Protein AF-A0A015LFR5-F1 (afdb_monomer)

Organism: Rhizophagus irregularis (strain DAOM 197198w) (NCBI:txid1432141)

Nearest PDB structures (foldseek):
  6acs-assembly1_B  TM=2.719E-01  e=3.823E+00  Acinetobacter baumannii
  7d90-assembly1_B  TM=3.474E-01  e=7.208E+00  Homo sapiens
  8x36-assembly1_A  TM=2.315E-01  e=4.624E+00  Solanum lycopersicum
  3hjf-assembly1_A  TM=3.251E-01  e=9.290E+00  Thermus thermophilus HB27

Mean predicted aligned error: 6.5 Å

Sequence (123 aa):
MQHLAKVSKKELLLNYQGQNVYVTQENIRNRLNFPICFIHGDKNVVFDIKSTKKSYDALRLVNGADNYVYNEINNYGHLDVWWGTNANEDVFPKVLNHLEETQHLWGYTAQHPSNGFQPFDDS

Structure (mmCIF, N/CA/C/O backbone):
data_AF-A0A015LFR5-F1
#
_entry.id   AF-A0A015LFR5-F1
#
loop_
_atom_site.group_PDB
_atom_site.id
_atom_site.type_symbol
_atom_site.label_atom_id
_atom_site.label_alt_id
_atom_site.label_comp_id
_atom_site.label_asym_id
_atom_site.label_entity_id
_atom_site.label_seq_id
_atom_site.pdbx_PDB_ins_code
_atom_site.Cartn_x
_atom_site.Cartn_y
_atom_site.Cartn_z
_atom_site.occupancy
_atom_site.B_iso_or_equiv
_atom_site.auth_seq_id
_atom_site.auth_comp_id
_atom_site.auth_asym_id
_atom_site.auth_atom_id
_atom_site.pdbx_PDB_model_num
ATOM 1 N N . MET A 1 1 ? -4.421 20.075 20.868 1.00 67.62 1 MET A N 1
ATOM 2 C CA . MET A 1 1 ? -3.215 19.228 21.058 1.00 67.62 1 MET A CA 1
ATOM 3 C C . MET A 1 1 ? -3.466 17.867 21.726 1.00 67.62 1 MET A C 1
ATOM 5 O O . MET A 1 1 ? -2.740 16.937 21.408 1.00 67.62 1 MET A O 1
ATOM 9 N N . GLN A 1 2 ? -4.469 17.684 22.601 1.00 86.81 2 GLN A N 1
ATOM 10 C CA . GLN A 1 2 ? -4.667 16.401 23.312 1.00 86.81 2 GLN A CA 1
ATOM 11 C C . GLN A 1 2 ? -4.972 15.188 22.406 1.00 86.81 2 GLN A C 1
ATOM 13 O O . GLN A 1 2 ? -4.583 14.071 22.736 1.00 86.81 2 GLN A O 1
ATOM 18 N N . HIS A 1 3 ? -5.660 15.386 21.275 1.00 89.25 3 HIS A N 1
ATOM 19 C CA . HIS A 1 3 ? -6.014 14.297 20.353 1.00 89.25 3 HIS A CA 1
ATOM 20 C C . HIS A 1 3 ? -4.796 13.738 19.603 1.00 89.25 3 HIS A C 1
ATOM 22 O O . HIS A 1 3 ? -4.564 12.533 19.660 1.00 89.25 3 HIS A O 1
ATOM 28 N N . LEU A 1 4 ? -3.953 14.605 19.032 1.00 89.62 4 LEU A N 1
ATOM 29 C CA . LEU A 1 4 ? -2.698 14.200 18.383 1.00 89.62 4 LEU A CA 1
ATOM 30 C C . LEU A 1 4 ? -1.797 13.409 19.338 1.00 89.62 4 LEU A C 1
ATOM 32 O O . LEU A 1 4 ? -1.303 12.351 18.974 1.00 89.62 4 LEU A O 1
ATOM 36 N N . ALA A 1 5 ? -1.673 13.844 20.596 1.00 92.38 5 ALA A N 1
ATOM 37 C CA . ALA A 1 5 ? -0.908 13.104 21.599 1.00 92.38 5 ALA A CA 1
ATOM 38 C C . ALA A 1 5 ? -1.467 11.691 21.863 1.00 92.38 5 ALA A C 1
ATOM 40 O O . ALA A 1 5 ? -0.698 10.763 22.104 1.00 92.38 5 ALA A O 1
ATOM 41 N N . LYS A 1 6 ? -2.795 11.502 21.819 1.00 91.81 6 LYS A N 1
ATOM 42 C CA . LYS A 1 6 ? -3.423 10.175 21.951 1.00 91.81 6 LYS A CA 1
ATOM 43 C C . LYS A 1 6 ? -3.174 9.305 20.718 1.00 91.81 6 LYS A C 1
ATOM 45 O O . LYS A 1 6 ? -2.861 8.132 20.888 1.00 91.81 6 LYS A O 1
ATOM 50 N N . VAL A 1 7 ? -3.298 9.872 19.517 1.00 94.50 7 VAL A N 1
ATOM 51 C CA . VAL A 1 7 ? -3.000 9.195 18.242 1.00 94.50 7 VAL A CA 1
ATOM 52 C C . VAL A 1 7 ? -1.543 8.735 18.212 1.00 94.50 7 VAL A C 1
ATOM 54 O O . VAL A 1 7 ? -1.295 7.550 18.019 1.00 94.50 7 VAL A O 1
ATOM 57 N N . SER A 1 8 ? -0.590 9.623 18.516 1.00 92.69 8 SER A N 1
ATOM 58 C CA . SER A 1 8 ? 0.839 9.290 18.537 1.00 92.69 8 SER A CA 1
ATOM 59 C C . SER A 1 8 ? 1.178 8.216 19.569 1.00 92.69 8 SER A C 1
ATOM 61 O O . SER A 1 8 ? 1.918 7.297 19.257 1.00 92.69 8 SER A O 1
ATOM 63 N N . LYS A 1 9 ? 0.613 8.283 20.784 1.00 92.44 9 LYS A N 1
ATOM 64 C CA . LYS A 1 9 ? 0.870 7.271 21.826 1.00 92.44 9 LYS A CA 1
ATOM 65 C C . LYS A 1 9 ? 0.296 5.897 21.498 1.00 92.44 9 LYS A C 1
ATOM 67 O O . LYS A 1 9 ? 0.841 4.900 21.951 1.00 92.44 9 LYS A O 1
ATOM 72 N N . LYS A 1 10 ? -0.847 5.852 20.810 1.00 92.06 10 LYS A N 1
ATOM 73 C CA . LYS A 1 10 ? -1.500 4.591 20.445 1.00 92.06 10 LYS A CA 1
ATOM 74 C C . LYS A 1 10 ? -1.010 4.032 19.113 1.00 92.06 10 LYS A C 1
ATOM 76 O O . LYS A 1 10 ? -1.352 2.897 18.824 1.00 92.06 10 LYS A O 1
ATOM 81 N N . GLU A 1 11 ? -0.287 4.821 18.317 1.00 92.12 11 GLU A N 1
ATOM 82 C CA . GLU A 1 11 ? 0.130 4.475 16.950 1.00 92.12 11 GLU A CA 1
ATOM 83 C C . GLU A 1 11 ? -1.052 4.044 16.058 1.00 92.12 11 GLU A C 1
ATOM 85 O O . GLU A 1 11 ? -0.932 3.188 15.185 1.00 92.12 11 GLU A O 1
ATOM 90 N N . LEU A 1 12 ? -2.226 4.641 16.289 1.00 92.81 12 LEU A N 1
ATOM 91 C CA . LEU A 1 12 ? -3.477 4.306 15.607 1.00 92.81 12 LEU A CA 1
ATOM 92 C C . LEU A 1 12 ? -4.177 5.566 15.115 1.00 92.81 12 LEU A C 1
ATOM 94 O O . LEU A 1 12 ? -4.201 6.584 15.807 1.00 92.81 12 LEU A O 1
ATOM 98 N N . LEU A 1 13 ? -4.843 5.462 13.965 1.00 91.94 13 LEU A N 1
ATOM 99 C CA . LEU A 1 13 ? -5.782 6.481 13.512 1.00 91.94 13 LEU A CA 1
ATOM 100 C C . LEU A 1 13 ? -7.062 6.402 14.358 1.00 91.94 13 LEU A C 1
ATOM 102 O O . LEU A 1 13 ? -7.760 5.388 14.358 1.00 91.94 13 LEU A O 1
ATOM 106 N N . LEU A 1 14 ? -7.373 7.478 15.082 1.00 95.12 14 LEU A N 1
ATOM 107 C CA . LEU A 1 14 ? -8.511 7.546 16.000 1.00 95.12 14 LEU A CA 1
ATOM 108 C C . LEU A 1 14 ? -9.471 8.655 15.584 1.00 95.12 14 LEU A C 1
ATOM 110 O O . LEU A 1 14 ? -9.037 9.723 15.150 1.00 95.12 14 LEU A O 1
ATOM 114 N N . ASN A 1 15 ? -10.770 8.446 15.789 1.00 94.81 15 ASN A N 1
ATOM 115 C CA . ASN A 1 15 ? -11.754 9.517 15.613 1.00 94.81 15 ASN A CA 1
ATOM 116 C C . ASN A 1 15 ? -11.564 10.618 16.673 1.00 94.81 15 ASN A C 1
ATOM 118 O O . ASN A 1 15 ? -10.770 10.469 17.605 1.00 94.81 15 ASN A O 1
ATOM 122 N N . TYR A 1 16 ? -12.316 11.717 16.574 1.00 92.69 16 TYR A N 1
ATOM 123 C CA . TYR A 1 16 ? -12.243 12.831 17.531 1.00 92.69 16 TYR A CA 1
ATOM 124 C C . TYR A 1 16 ? -12.439 12.395 19.001 1.00 92.69 16 TYR A C 1
ATOM 126 O O . TYR A 1 16 ? -11.820 12.956 19.905 1.00 92.69 16 TYR A O 1
ATOM 134 N N . GLN A 1 17 ? -13.230 11.343 19.239 1.00 93.31 17 GLN A N 1
ATOM 135 C CA . GLN A 1 17 ? -13.473 10.767 20.567 1.00 93.31 17 GLN A CA 1
ATOM 136 C C . GLN A 1 17 ? -12.330 9.855 21.065 1.00 93.31 17 GLN A C 1
ATOM 138 O O . GLN A 1 17 ? -12.327 9.436 22.222 1.00 93.31 17 GLN A O 1
ATOM 143 N N . GLY A 1 18 ? -11.317 9.572 20.240 1.00 92.38 18 GLY A N 1
ATOM 144 C CA . GLY A 1 18 ? -10.165 8.737 20.594 1.00 92.38 18 GLY A CA 1
ATOM 145 C C . GLY A 1 18 ? -10.397 7.228 20.436 1.00 92.38 18 GLY A C 1
ATOM 146 O O . GLY A 1 18 ? -9.664 6.435 21.039 1.00 92.38 18 GLY A O 1
ATOM 147 N N . GLN A 1 19 ? -11.403 6.836 19.652 1.00 95.06 19 GLN A N 1
ATOM 148 C CA . GLN A 1 19 ? -11.775 5.447 19.375 1.00 95.06 19 GLN A CA 1
ATOM 149 C C . GLN A 1 19 ? -11.129 4.951 18.071 1.00 95.06 19 GLN A C 1
ATOM 151 O O . GLN A 1 19 ? -11.029 5.704 17.099 1.00 95.06 19 GLN A O 1
ATOM 156 N N . ASN A 1 20 ? -10.719 3.677 18.041 1.00 94.81 20 ASN A N 1
ATOM 157 C CA . ASN A 1 20 ? -10.214 3.023 16.831 1.00 94.81 20 ASN A CA 1
ATOM 158 C C . ASN A 1 20 ? -11.389 2.501 15.995 1.00 94.81 20 ASN A C 1
ATOM 160 O O . ASN A 1 20 ? -11.871 1.395 16.223 1.00 94.81 20 ASN A O 1
ATOM 164 N N . VAL A 1 21 ? -11.863 3.322 15.061 1.00 95.62 21 VAL A N 1
ATOM 165 C CA . VAL A 1 21 ? -13.038 3.012 14.226 1.00 95.62 21 VAL A CA 1
ATOM 166 C C . VAL A 1 21 ? -12.711 2.925 12.737 1.00 95.62 21 VAL A C 1
ATOM 168 O O . VAL A 1 21 ? -13.592 2.614 11.945 1.00 95.62 21 VAL A O 1
ATOM 171 N N . TYR A 1 22 ? -11.466 3.214 12.342 1.00 93.94 22 TYR A N 1
ATOM 172 C CA . TYR A 1 22 ? -11.063 3.285 10.935 1.00 93.94 22 TYR A CA 1
ATOM 173 C C . TYR A 1 22 ? -10.373 1.999 10.478 1.00 93.94 22 TYR A C 1
ATOM 175 O O . TYR A 1 22 ? -10.900 1.300 9.616 1.00 93.94 22 TYR A O 1
ATOM 183 N N . VAL A 1 23 ? -9.236 1.645 11.086 1.00 93.50 23 VAL A N 1
ATOM 184 C CA . VAL A 1 23 ? -8.419 0.484 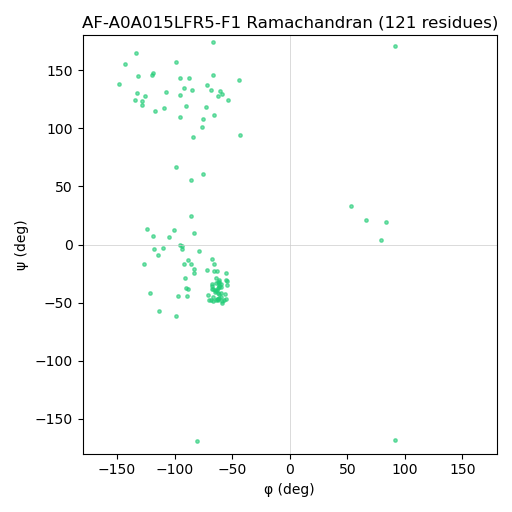10.690 1.00 93.50 23 VAL A CA 1
ATOM 185 C C . VAL A 1 23 ? -8.729 -0.700 11.610 1.00 93.50 23 VAL A C 1
ATOM 187 O O . VAL A 1 23 ? -7.920 -1.115 12.439 1.00 93.50 23 VAL A O 1
ATOM 190 N N . THR A 1 24 ? -9.958 -1.205 11.513 1.00 95.50 24 THR A N 1
ATOM 191 C CA . THR A 1 24 ? -10.411 -2.422 12.205 1.00 95.50 24 THR A CA 1
ATOM 192 C C . THR A 1 24 ? -10.353 -3.615 11.249 1.00 95.50 24 THR A C 1
ATOM 194 O O . THR A 1 24 ? -10.423 -3.437 10.034 1.00 95.50 24 THR A O 1
ATOM 197 N N . GLN A 1 25 ? -10.261 -4.844 11.771 1.00 95.88 25 GLN A N 1
ATOM 198 C CA . GLN A 1 25 ? -10.298 -6.042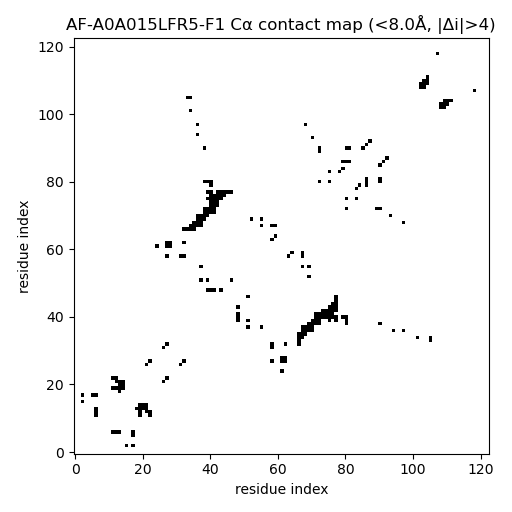 10.915 1.00 95.88 25 GLN A CA 1
ATOM 199 C C . GLN A 1 25 ? -11.604 -6.132 10.113 1.00 95.88 25 GLN A C 1
ATOM 201 O O . GLN A 1 25 ? -11.593 -6.534 8.957 1.00 95.88 25 GLN A O 1
ATOM 206 N N . GLU A 1 26 ? -12.724 -5.722 10.709 1.00 96.31 26 GLU A N 1
ATOM 207 C CA . GLU A 1 26 ? -14.016 -5.660 10.027 1.00 96.31 26 GLU A CA 1
ATOM 208 C C . GLU A 1 26 ? -13.991 -4.677 8.850 1.00 96.31 26 GLU A C 1
ATOM 210 O O . GLU A 1 26 ? -14.390 -5.039 7.747 1.00 96.31 26 GLU A O 1
ATOM 215 N N . ASN A 1 27 ? -13.455 -3.466 9.036 1.00 95.88 27 ASN A N 1
ATOM 216 C CA . ASN A 1 27 ? -13.342 -2.501 7.943 1.00 95.88 27 ASN A CA 1
ATOM 217 C C . ASN A 1 27 ? -12.359 -2.961 6.863 1.00 95.88 27 ASN A C 1
ATOM 219 O O . ASN A 1 27 ? -12.635 -2.764 5.684 1.00 95.88 27 ASN A O 1
ATOM 223 N N . ILE A 1 28 ? -11.244 -3.597 7.236 1.00 95.00 28 ILE A N 1
ATOM 224 C CA . ILE A 1 28 ? -10.311 -4.193 6.269 1.00 95.00 28 ILE A CA 1
ATOM 225 C C . ILE A 1 28 ? -11.026 -5.257 5.427 1.00 95.00 28 ILE A C 1
ATOM 227 O O . ILE A 1 28 ? -10.904 -5.260 4.203 1.00 95.00 28 ILE A O 1
ATOM 231 N N . ARG A 1 29 ? -11.819 -6.123 6.063 1.00 94.69 29 ARG A N 1
ATOM 232 C CA . ARG A 1 29 ? -12.576 -7.170 5.373 1.00 94.69 29 ARG A CA 1
ATOM 233 C C . ARG A 1 29 ? -13.662 -6.616 4.464 1.00 94.69 29 ARG A C 1
ATOM 235 O O . ARG A 1 29 ? -13.792 -7.051 3.328 1.00 94.69 29 ARG A O 1
ATOM 242 N N . ASN A 1 30 ? -14.419 -5.642 4.951 1.00 93.50 30 ASN A N 1
ATOM 243 C CA . ASN A 1 30 ?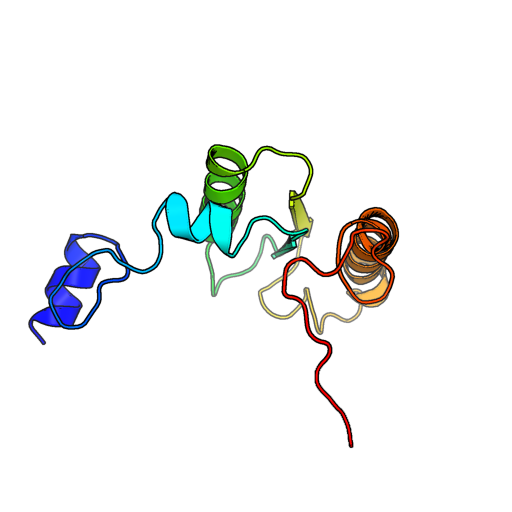 -15.588 -5.137 4.241 1.00 93.50 30 ASN A CA 1
ATOM 244 C C . ASN A 1 30 ? -15.239 -4.085 3.180 1.00 93.50 30 ASN A C 1
ATOM 246 O O . ASN A 1 30 ? -16.054 -3.834 2.300 1.00 93.50 30 ASN A O 1
ATOM 250 N N . 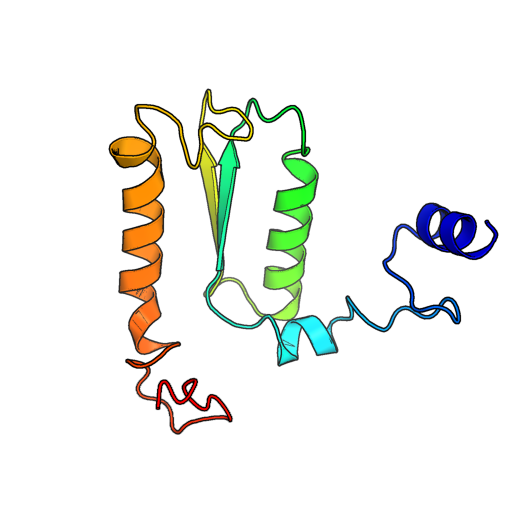ARG A 1 31 ? -14.071 -3.428 3.276 1.00 92.44 31 ARG A N 1
ATOM 251 C CA . ARG A 1 31 ? -13.725 -2.279 2.419 1.00 92.44 31 ARG A CA 1
ATOM 252 C C . ARG A 1 31 ? -12.402 -2.389 1.680 1.00 92.44 31 ARG A C 1
ATOM 254 O O . ARG A 1 31 ? -12.203 -1.613 0.759 1.00 92.44 31 ARG A O 1
ATOM 261 N N . LEU A 1 32 ? -11.498 -3.283 2.081 1.00 93.88 32 LEU A N 1
ATOM 262 C CA . LEU A 1 32 ? -10.172 -3.440 1.465 1.00 93.88 32 LEU A CA 1
ATOM 263 C C . LEU A 1 32 ? -9.917 -4.874 0.983 1.00 93.88 32 LEU A C 1
ATOM 265 O O . LEU A 1 32 ? -8.780 -5.229 0.676 1.00 93.88 32 LEU A O 1
ATOM 269 N N . ASN A 1 33 ? -10.957 -5.709 0.909 1.00 93.00 33 ASN A N 1
ATOM 270 C CA . ASN A 1 33 ? -10.876 -7.052 0.339 1.00 93.00 33 ASN A CA 1
ATOM 271 C C . ASN A 1 33 ? -11.068 -7.037 -1.182 1.00 93.00 33 ASN A C 1
ATOM 273 O O . ASN A 1 33 ? -11.960 -7.695 -1.700 1.00 93.00 33 ASN A O 1
ATOM 277 N N . PHE A 1 34 ? -10.251 -6.257 -1.879 1.00 92.69 34 PHE A N 1
ATOM 278 C CA . PHE A 1 34 ? -10.177 -6.223 -3.336 1.00 92.69 34 PHE A CA 1
ATOM 279 C C . PHE A 1 34 ? -8.697 -6.259 -3.767 1.00 92.69 34 PHE A C 1
ATOM 281 O O . PHE A 1 34 ? -7.827 -6.051 -2.918 1.00 92.69 34 PHE A O 1
ATOM 288 N N . PRO A 1 35 ? -8.395 -6.547 -5.044 1.00 95.12 35 PRO A N 1
ATOM 289 C CA . PRO A 1 35 ? -7.051 -6.584 -5.591 1.00 95.12 35 PRO A CA 1
ATOM 290 C C . PRO A 1 35 ? -6.257 -5.302 -5.349 1.00 95.12 35 PRO A C 1
ATOM 292 O O . PRO A 1 35 ? -6.706 -4.216 -5.719 1.00 95.12 35 PRO A O 1
ATOM 295 N N . ILE A 1 36 ? -5.078 -5.408 -4.730 1.00 96.81 36 ILE A N 1
ATOM 296 C CA . ILE A 1 36 ? -4.180 -4.264 -4.514 1.00 96.81 36 ILE A CA 1
ATOM 297 C C . ILE A 1 36 ? -2.746 -4.645 -4.887 1.00 96.81 36 ILE A C 1
ATOM 299 O O . ILE A 1 36 ? -2.151 -5.562 -4.314 1.00 96.81 36 ILE A O 1
ATOM 303 N N . CYS A 1 37 ? -2.163 -3.851 -5.787 1.00 97.00 37 CYS A N 1
ATOM 304 C CA . CYS A 1 37 ? -0.743 -3.879 -6.112 1.00 97.00 37 CYS A CA 1
ATOM 305 C C . CYS A 1 37 ? 0.009 -2.823 -5.296 1.00 97.00 37 CYS A C 1
ATOM 307 O O . CYS A 1 37 ? -0.138 -1.622 -5.522 1.00 97.00 37 CYS A O 1
ATOM 309 N N . PHE A 1 38 ? 0.826 -3.271 -4.343 1.00 97.44 38 PHE A N 1
ATOM 310 C CA . PHE A 1 38 ? 1.754 -2.411 -3.618 1.00 97.44 38 PHE A CA 1
ATOM 311 C C . PHE A 1 38 ? 3.046 -2.259 -4.415 1.00 97.44 38 PHE A C 1
ATOM 313 O O . PHE A 1 38 ? 3.621 -3.249 -4.866 1.00 97.44 38 PHE A O 1
ATOM 320 N N . ILE A 1 39 ? 3.518 -1.022 -4.551 1.00 96.81 39 ILE A N 1
ATOM 321 C CA . ILE A 1 39 ? 4.753 -0.686 -5.261 1.00 96.81 39 ILE A CA 1
ATOM 322 C C . ILE A 1 39 ? 5.552 0.257 -4.374 1.00 96.81 39 ILE A C 1
ATOM 324 O O . ILE A 1 39 ? 5.015 1.243 -3.863 1.00 96.81 39 ILE A O 1
ATOM 328 N N . HIS A 1 40 ? 6.829 -0.043 -4.166 1.00 97.38 40 HIS A N 1
ATOM 329 C CA . HIS A 1 40 ? 7.705 0.773 -3.335 1.00 97.38 40 HIS A CA 1
ATOM 330 C C . HIS A 1 40 ? 9.143 0.715 -3.853 1.00 97.38 40 HIS A C 1
ATOM 332 O O . HIS A 1 40 ? 9.607 -0.341 -4.266 1.00 97.38 40 HIS A O 1
ATOM 338 N N . GLY A 1 41 ? 9.834 1.853 -3.868 1.00 96.94 41 GLY A N 1
ATOM 339 C CA . GLY A 1 41 ? 11.242 1.926 -4.255 1.00 96.94 41 GLY A CA 1
ATOM 340 C C . GLY A 1 41 ? 12.169 1.790 -3.045 1.00 96.94 41 GLY A C 1
ATOM 341 O O . GLY A 1 41 ? 11.956 2.453 -2.027 1.00 96.94 41 GLY A O 1
ATOM 342 N N . ASP A 1 42 ? 13.221 0.978 -3.151 1.00 95.50 42 ASP A N 1
ATOM 343 C CA . ASP A 1 42 ? 14.140 0.683 -2.036 1.00 95.50 42 ASP A CA 1
ATOM 344 C C . ASP A 1 42 ? 14.961 1.903 -1.559 1.00 95.50 42 ASP A C 1
ATOM 346 O O . ASP A 1 42 ? 15.513 1.894 -0.455 1.00 95.50 42 ASP A O 1
ATOM 350 N N . LYS A 1 43 ? 15.039 2.974 -2.364 1.00 96.19 43 LYS A N 1
ATOM 351 C CA . LYS A 1 43 ? 15.677 4.259 -2.020 1.00 96.19 43 LYS A CA 1
ATOM 352 C C . LYS A 1 43 ? 14.670 5.332 -1.613 1.00 96.19 43 LYS A C 1
ATOM 354 O O . LYS A 1 43 ? 15.024 6.510 -1.532 1.00 96.19 43 LYS A O 1
ATOM 359 N N . ASN A 1 44 ? 13.411 4.978 -1.358 1.00 94.62 44 ASN A N 1
ATOM 360 C CA . ASN A 1 44 ? 12.422 5.936 -0.880 1.00 94.62 44 ASN A CA 1
ATOM 361 C C . ASN A 1 44 ? 12.785 6.440 0.530 1.00 94.62 44 ASN A C 1
ATOM 363 O O . ASN A 1 44 ? 12.693 5.713 1.516 1.00 94.62 44 ASN A O 1
ATOM 367 N N . VAL A 1 45 ? 13.157 7.719 0.620 1.00 93.50 45 VAL A N 1
ATOM 368 C CA . VAL A 1 45 ? 13.497 8.402 1.882 1.00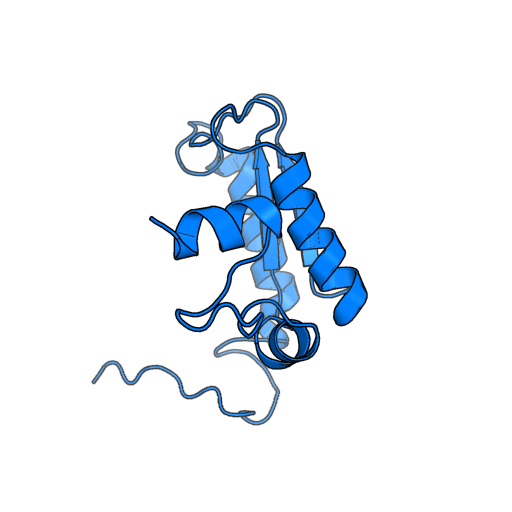 93.50 45 VAL A CA 1
ATOM 369 C C . VAL A 1 45 ? 12.318 9.146 2.522 1.00 93.50 45 VAL A C 1
ATOM 371 O O . VAL A 1 45 ? 12.467 9.712 3.602 1.00 93.50 45 VAL A O 1
ATOM 374 N N . VAL A 1 46 ? 11.152 9.170 1.868 1.00 94.69 46 VAL A N 1
ATOM 375 C CA . VAL A 1 46 ? 9.930 9.832 2.364 1.00 94.69 46 VAL A CA 1
ATOM 376 C C . VAL A 1 46 ? 9.100 8.864 3.206 1.00 94.69 46 VAL A C 1
ATOM 378 O O . VAL A 1 46 ? 8.634 9.219 4.287 1.00 94.69 46 VAL A O 1
ATOM 381 N N . PHE A 1 47 ? 8.943 7.627 2.731 1.00 90.19 47 PHE A N 1
ATOM 382 C CA . PHE A 1 47 ? 8.197 6.576 3.416 1.00 90.19 47 PHE A CA 1
ATOM 383 C C . PHE A 1 47 ? 9.040 5.309 3.539 1.00 90.19 47 PHE A C 1
ATOM 385 O O . PHE A 1 47 ? 9.452 4.742 2.529 1.00 90.19 47 PHE A O 1
ATOM 392 N N . ASP A 1 48 ? 9.229 4.833 4.773 1.00 91.94 48 ASP A N 1
ATOM 393 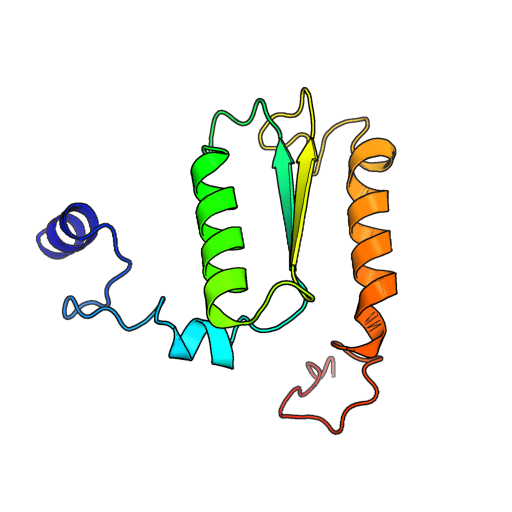C CA . ASP A 1 48 ? 9.935 3.579 5.060 1.00 91.94 48 ASP A CA 1
ATOM 394 C C . ASP A 1 48 ? 9.220 2.385 4.410 1.00 91.94 48 ASP A C 1
ATOM 396 O O . ASP A 1 48 ? 8.009 2.199 4.575 1.00 91.94 48 ASP A O 1
ATOM 400 N N . ILE A 1 49 ? 9.992 1.540 3.728 1.00 92.25 49 ILE A N 1
ATOM 401 C CA . ILE A 1 49 ? 9.530 0.296 3.115 1.00 92.25 49 ILE A CA 1
ATOM 402 C C . ILE A 1 49 ? 8.813 -0.618 4.115 1.00 92.25 49 ILE A C 1
ATOM 404 O O . ILE A 1 49 ? 7.803 -1.249 3.790 1.00 92.25 49 ILE A O 1
ATOM 408 N N . LYS A 1 50 ? 9.257 -0.627 5.380 1.00 93.38 50 LYS A N 1
ATOM 409 C CA . LYS A 1 50 ? 8.621 -1.415 6.446 1.00 93.38 50 LYS A CA 1
ATOM 410 C C . LYS A 1 50 ? 7.175 -0.993 6.686 1.00 93.38 50 LYS A C 1
ATOM 412 O O . LYS A 1 50 ? 6.357 -1.835 7.051 1.00 93.38 50 LYS A O 1
ATOM 417 N N . SER A 1 51 ? 6.847 0.283 6.494 1.00 91.12 51 SER A N 1
ATOM 418 C CA . SER A 1 51 ? 5.487 0.793 6.694 1.00 91.12 51 SER A CA 1
ATOM 419 C C . SER A 1 51 ? 4.536 0.242 5.635 1.00 91.12 51 SER A C 1
ATOM 421 O O . SER A 1 51 ? 3.494 -0.310 5.981 1.00 91.12 51 SER A O 1
ATOM 423 N N . THR A 1 52 ? 4.930 0.289 4.361 1.00 93.62 52 THR A N 1
ATOM 424 C CA . THR A 1 52 ? 4.149 -0.289 3.256 1.00 93.62 52 THR A CA 1
ATOM 425 C C . THR A 1 52 ? 3.998 -1.801 3.422 1.00 93.62 52 THR A C 1
ATOM 427 O O . THR A 1 52 ? 2.902 -2.342 3.265 1.00 93.62 52 THR A O 1
ATOM 430 N N . LYS A 1 53 ? 5.074 -2.492 3.828 1.00 95.69 53 LYS A N 1
ATOM 431 C CA . LYS A 1 53 ? 5.041 -3.938 4.075 1.00 95.69 53 LYS A CA 1
ATOM 432 C C . LYS A 1 53 ? 4.091 -4.322 5.213 1.00 95.69 53 LYS A C 1
ATOM 434 O O . LYS A 1 53 ? 3.364 -5.303 5.081 1.00 95.69 53 LYS A O 1
ATOM 439 N N . LYS A 1 54 ? 4.032 -3.531 6.293 1.00 95.25 54 LYS A N 1
ATOM 440 C CA . LYS A 1 54 ? 3.060 -3.725 7.385 1.00 95.25 54 LYS A CA 1
ATOM 441 C C . LYS A 1 54 ? 1.617 -3.637 6.887 1.00 95.25 54 LYS A C 1
ATOM 443 O O . LYS A 1 54 ? 0.800 -4.454 7.300 1.00 95.25 54 LYS A O 1
ATOM 448 N N . SER A 1 55 ? 1.298 -2.686 6.006 1.00 95.06 55 SER A N 1
ATOM 449 C CA . SER A 1 55 ? -0.040 -2.591 5.404 1.00 95.06 55 SER A CA 1
ATOM 450 C C . SER A 1 55 ? -0.368 -3.827 4.569 1.00 95.06 55 SER A C 1
ATOM 452 O O . SER A 1 55 ? -1.425 -4.422 4.765 1.00 95.06 55 SER A O 1
ATOM 454 N N . TYR A 1 56 ? 0.555 -4.256 3.707 1.00 97.31 56 TYR A N 1
ATOM 455 C CA . TYR A 1 56 ? 0.406 -5.477 2.911 1.00 97.31 56 TYR A CA 1
ATOM 456 C C . TYR A 1 56 ? 0.169 -6.719 3.787 1.00 97.31 56 TYR A C 1
ATOM 458 O O . TYR A 1 56 ? -0.774 -7.477 3.558 1.00 97.31 56 TYR A O 1
ATOM 466 N N . ASP A 1 57 ? 0.965 -6.902 4.842 1.00 96.81 57 ASP A N 1
ATOM 467 C CA . ASP A 1 57 ? 0.828 -8.049 5.745 1.00 96.81 57 ASP A CA 1
ATOM 468 C C . ASP A 1 57 ? -0.470 -8.001 6.563 1.00 96.81 57 ASP A C 1
ATOM 470 O O . ASP A 1 57 ? -1.099 -9.039 6.774 1.00 96.81 57 ASP A O 1
ATOM 474 N N . ALA A 1 58 ? -0.920 -6.812 6.975 1.00 95.81 58 ALA A N 1
ATOM 475 C CA . ALA A 1 58 ? -2.188 -6.643 7.683 1.00 95.81 58 ALA A CA 1
ATOM 476 C C . ALA A 1 58 ? -3.396 -7.027 6.816 1.00 95.81 58 ALA A C 1
ATOM 478 O O . ALA A 1 58 ? -4.321 -7.670 7.312 1.00 95.81 58 ALA A O 1
ATOM 479 N N . LEU A 1 59 ? -3.385 -6.676 5.526 1.00 97.12 59 LEU A N 1
ATOM 480 C CA . LEU A 1 59 ? -4.439 -7.085 4.595 1.00 97.12 59 LEU A CA 1
ATOM 481 C C . LEU A 1 59 ? -4.458 -8.604 4.415 1.00 97.12 59 LEU A C 1
ATOM 483 O O . LEU A 1 59 ? -5.508 -9.227 4.569 1.00 97.12 59 LEU A O 1
ATOM 487 N N . ARG A 1 60 ? -3.287 -9.212 4.186 1.00 97.12 60 ARG A N 1
ATOM 488 C CA . ARG A 1 60 ? -3.165 -10.667 4.011 1.00 97.12 60 ARG A CA 1
ATOM 489 C C . ARG A 1 60 ? -3.594 -11.453 5.239 1.00 97.12 60 ARG A C 1
ATOM 491 O O . ARG A 1 60 ? -4.223 -12.498 5.103 1.00 97.12 60 ARG A O 1
ATOM 498 N N . LEU A 1 61 ? -3.290 -10.940 6.429 1.00 97.06 61 LEU A N 1
ATOM 499 C CA . LEU A 1 61 ? -3.705 -11.549 7.688 1.00 97.06 61 LEU A CA 1
ATOM 500 C C . LEU A 1 61 ? -5.235 -11.614 7.827 1.00 97.06 61 LEU A C 1
ATOM 502 O O . LEU A 1 61 ? -5.754 -12.575 8.387 1.00 97.06 61 LEU A O 1
ATOM 506 N N . VAL A 1 62 ? -5.956 -10.597 7.347 1.00 96.81 62 VAL A N 1
ATOM 507 C CA . VAL A 1 62 ? -7.414 -10.486 7.527 1.00 96.81 62 VAL A CA 1
ATOM 508 C C . VAL A 1 62 ? -8.200 -11.142 6.389 1.00 96.81 62 VAL A C 1
ATOM 510 O O . VAL A 1 62 ? -9.250 -11.736 6.654 1.00 96.81 62 VAL A O 1
ATOM 513 N N . ASN A 1 63 ? -7.708 -11.027 5.152 1.00 95.75 63 ASN A N 1
ATOM 514 C CA . ASN A 1 63 ? -8.447 -11.356 3.927 1.00 95.75 63 ASN A CA 1
ATOM 515 C C . ASN A 1 63 ? -7.874 -12.551 3.145 1.00 95.75 63 ASN A C 1
ATOM 517 O O . ASN A 1 63 ? -8.521 -13.025 2.218 1.00 95.75 63 ASN A O 1
ATOM 521 N N . GLY A 1 64 ? -6.693 -13.058 3.512 1.00 93.38 64 GLY A N 1
ATOM 522 C CA . GLY A 1 64 ? -5.968 -14.059 2.726 1.00 93.38 64 GLY A CA 1
ATOM 523 C C . GLY A 1 64 ? -4.992 -13.433 1.723 1.00 93.38 64 GLY A C 1
ATOM 524 O O . GLY A 1 64 ? -4.935 -12.217 1.554 1.00 93.38 64 GLY A O 1
ATOM 525 N N . ALA A 1 65 ? -4.153 -14.263 1.099 1.00 85.38 65 ALA A N 1
ATOM 526 C CA . ALA A 1 65 ? -3.024 -13.787 0.298 1.00 85.38 65 ALA A CA 1
ATOM 527 C C . ALA A 1 65 ? -3.377 -13.400 -1.145 1.00 85.38 65 ALA A C 1
ATOM 529 O O . ALA A 1 65 ? -2.657 -12.600 -1.733 1.00 85.38 65 ALA A O 1
ATOM 530 N N . ASP A 1 66 ? -4.452 -13.957 -1.691 1.00 85.44 66 ASP A N 1
ATOM 531 C CA . ASP A 1 66 ? -4.606 -14.117 -3.142 1.00 85.44 66 ASP A CA 1
ATOM 532 C C . ASP A 1 66 ? -4.864 -12.803 -3.898 1.00 85.44 66 ASP A C 1
ATOM 534 O O . ASP A 1 66 ? -4.556 -12.701 -5.080 1.00 85.44 66 ASP A O 1
ATOM 538 N N . ASN A 1 67 ? -5.362 -11.770 -3.213 1.00 87.81 67 ASN A N 1
ATOM 539 C CA . ASN A 1 67 ? -5.700 -10.479 -3.822 1.00 87.81 67 ASN A CA 1
ATOM 540 C C . ASN A 1 67 ? -4.569 -9.439 -3.750 1.00 87.81 67 ASN A C 1
ATOM 542 O O . ASN A 1 67 ? -4.739 -8.312 -4.207 1.00 87.81 67 ASN A O 1
ATOM 546 N N . TYR A 1 68 ? -3.424 -9.751 -3.145 1.00 96.38 68 TYR A N 1
ATOM 547 C CA . TYR A 1 68 ? -2.423 -8.731 -2.834 1.00 96.38 68 TYR A CA 1
ATOM 548 C C . TYR A 1 68 ? -1.063 -9.093 -3.402 1.00 96.38 68 TYR A C 1
ATOM 550 O O . TYR A 1 68 ? -0.517 -10.151 -3.094 1.00 96.38 68 TYR A O 1
ATOM 558 N N . VAL A 1 69 ? -0.467 -8.164 -4.146 1.00 96.88 69 VAL A N 1
ATOM 559 C CA . VAL A 1 69 ? 0.913 -8.286 -4.632 1.00 96.88 69 VAL A CA 1
ATOM 560 C C . VAL A 1 69 ? 1.774 -7.158 -4.077 1.00 96.88 69 VAL A C 1
ATOM 562 O O . VAL A 1 69 ? 1.293 -6.049 -3.843 1.00 96.88 69 VAL A O 1
ATOM 565 N N . TYR A 1 70 ? 3.054 -7.445 -3.842 1.00 97.06 70 TYR A N 1
ATOM 566 C CA . TYR A 1 70 ? 4.022 -6.484 -3.319 1.00 97.06 70 TYR A CA 1
ATOM 567 C C . TYR A 1 70 ? 5.258 -6.449 -4.209 1.00 97.06 70 TYR A C 1
ATOM 569 O O . TYR A 1 70 ? 5.946 -7.458 -4.354 1.00 97.06 70 TYR A O 1
ATOM 577 N N . ASN A 1 71 ? 5.546 -5.282 -4.775 1.00 97.06 71 ASN A N 1
ATOM 578 C CA . ASN A 1 71 ? 6.670 -5.047 -5.663 1.00 97.06 71 ASN A CA 1
ATOM 579 C C . ASN A 1 71 ? 7.622 -4.030 -5.032 1.00 97.06 71 ASN A C 1
ATOM 581 O O . ASN A 1 71 ? 7.279 -2.861 -4.858 1.00 97.06 71 ASN A O 1
ATOM 585 N N . GLU A 1 72 ? 8.828 -4.486 -4.712 1.00 96.44 72 GLU A N 1
ATOM 586 C CA . GLU A 1 72 ? 9.952 -3.624 -4.357 1.00 96.44 72 GLU A CA 1
ATOM 587 C C . GLU A 1 72 ? 10.801 -3.373 -5.604 1.00 96.44 72 GLU A C 1
ATOM 589 O O . GLU A 1 72 ? 11.162 -4.318 -6.310 1.00 96.44 72 GLU A O 1
ATOM 594 N N . ILE A 1 73 ? 11.089 -2.106 -5.895 1.00 96.81 73 ILE A N 1
ATOM 595 C CA . ILE A 1 73 ? 11.835 -1.688 -7.081 1.00 96.81 73 ILE A CA 1
ATOM 596 C C . ILE A 1 73 ? 13.213 -1.188 -6.646 1.00 96.81 73 ILE A C 1
ATOM 598 O O . ILE A 1 73 ? 13.336 -0.214 -5.900 1.00 96.81 73 ILE A O 1
ATOM 602 N N . ASN A 1 74 ? 14.252 -1.873 -7.116 1.00 95.75 74 ASN A N 1
ATOM 603 C CA . ASN A 1 74 ? 15.636 -1.568 -6.769 1.00 95.75 74 ASN A CA 1
ATOM 604 C C . ASN A 1 74 ? 16.105 -0.268 -7.428 1.00 95.75 74 ASN A C 1
ATOM 606 O O . ASN A 1 74 ? 15.923 -0.081 -8.626 1.00 95.75 74 ASN A O 1
ATOM 610 N N . ASN A 1 75 ? 16.823 0.555 -6.668 1.00 95.62 75 ASN A N 1
ATOM 611 C CA . ASN A 1 75 ? 17.373 1.857 -7.047 1.00 95.62 75 ASN A CA 1
ATOM 612 C C . ASN A 1 75 ? 16.329 2.945 -7.332 1.00 95.62 75 ASN A C 1
ATOM 614 O O . ASN A 1 75 ? 16.651 3.926 -7.996 1.00 95.62 75 ASN A O 1
ATOM 618 N N . TYR A 1 76 ? 15.107 2.795 -6.820 1.00 97.12 76 TYR A N 1
ATOM 619 C CA . TYR A 1 76 ? 14.025 3.757 -7.033 1.00 97.12 76 TYR A CA 1
ATOM 620 C C . TYR A 1 76 ? 13.734 4.550 -5.755 1.00 97.12 76 TYR A C 1
ATOM 622 O O . TYR A 1 76 ? 13.574 3.991 -4.669 1.00 97.12 76 TYR A O 1
ATOM 630 N N . GLY A 1 77 ? 13.654 5.872 -5.881 1.00 95.00 77 GLY A N 1
ATOM 631 C CA . GLY A 1 77 ? 13.168 6.790 -4.859 1.00 95.00 77 GLY A CA 1
ATOM 632 C C . GLY A 1 77 ? 11.639 6.858 -4.788 1.00 95.00 77 GLY A C 1
ATOM 633 O O . GLY A 1 77 ? 10.918 6.062 -5.386 1.00 95.00 77 GLY A O 1
ATOM 634 N N . HIS A 1 78 ? 11.118 7.838 -4.040 1.00 93.88 78 HIS A N 1
ATOM 635 C CA . HIS A 1 78 ? 9.673 7.968 -3.805 1.00 93.88 78 HIS A CA 1
ATOM 636 C C . HIS A 1 78 ? 8.8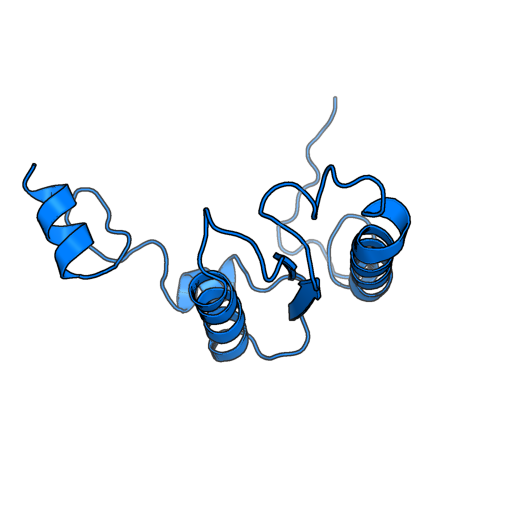64 8.190 -5.089 1.00 93.88 78 HIS A C 1
ATOM 638 O O . HIS A 1 78 ? 7.827 7.558 -5.267 1.00 93.88 78 HIS A O 1
ATOM 644 N N . LEU A 1 79 ? 9.325 9.101 -5.951 1.00 95.19 79 LEU A N 1
ATOM 645 C CA . LEU A 1 79 ? 8.612 9.475 -7.173 1.00 95.19 79 LEU A CA 1
ATOM 646 C C . LEU A 1 79 ? 9.040 8.646 -8.381 1.00 95.19 79 LEU A C 1
ATOM 648 O O . LEU A 1 79 ? 8.300 8.597 -9.357 1.00 95.19 79 LEU A O 1
ATOM 652 N N . ASP A 1 80 ? 10.178 7.956 -8.314 1.00 96.06 80 ASP A N 1
ATOM 653 C CA . ASP A 1 80 ? 10.715 7.214 -9.457 1.00 96.06 80 ASP A CA 1
ATOM 654 C C . ASP A 1 80 ? 9.784 6.075 -9.880 1.00 96.06 80 ASP A C 1
ATOM 656 O O . ASP A 1 80 ? 9.694 5.763 -11.060 1.00 96.06 80 ASP A O 1
ATOM 660 N N . VAL A 1 81 ? 9.013 5.503 -8.944 1.00 94.88 81 VAL A N 1
ATOM 661 C CA . VAL A 1 81 ? 8.039 4.437 -9.249 1.00 94.88 81 VAL A CA 1
ATOM 662 C C . VAL A 1 81 ? 6.860 4.916 -10.107 1.00 94.88 81 VAL A C 1
ATOM 664 O O . VAL A 1 81 ? 6.095 4.099 -10.607 1.00 94.88 81 VAL A O 1
ATOM 667 N N . TRP A 1 82 ? 6.697 6.231 -10.264 1.00 91.31 82 TRP A N 1
ATOM 668 C CA . TRP A 1 82 ? 5.618 6.852 -11.033 1.00 91.31 82 TRP A CA 1
ATOM 669 C C . TRP A 1 82 ? 6.135 7.746 -12.170 1.00 91.31 82 TRP A C 1
ATOM 671 O O . TRP A 1 82 ? 5.601 7.715 -13.274 1.00 91.31 82 TRP A O 1
ATOM 681 N N . TRP A 1 83 ? 7.181 8.534 -11.910 1.00 93.25 83 TRP A N 1
ATOM 682 C CA . TRP A 1 83 ? 7.759 9.531 -12.821 1.00 93.25 83 TRP A CA 1
ATOM 683 C C . TRP A 1 83 ? 9.222 9.267 -13.196 1.00 93.25 83 TRP A C 1
ATOM 685 O O . TRP A 1 83 ? 9.848 10.110 -13.838 1.00 93.25 83 TRP A O 1
ATOM 695 N N . GLY A 1 84 ? 9.790 8.124 -12.814 1.00 94.38 84 GLY A N 1
ATOM 696 C CA . GLY A 1 84 ? 11.136 7.748 -13.235 1.00 94.38 84 GLY A CA 1
ATOM 697 C C . GLY A 1 84 ? 11.198 7.481 -14.739 1.00 94.38 84 GLY A C 1
ATOM 698 O O . GLY A 1 84 ? 10.258 6.937 -15.317 1.00 94.38 84 GLY A O 1
ATOM 699 N N . THR A 1 85 ? 12.326 7.813 -15.371 1.00 95.81 85 THR A N 1
ATOM 700 C CA . THR A 1 85 ? 12.543 7.631 -16.820 1.00 95.81 85 THR A CA 1
ATOM 701 C C . THR A 1 85 ? 12.311 6.194 -17.294 1.00 95.81 85 THR A C 1
ATOM 703 O O . THR A 1 85 ? 11.879 6.007 -18.423 1.00 95.81 85 THR A O 1
ATOM 706 N N . ASN A 1 86 ? 12.562 5.204 -16.430 1.00 96.81 86 ASN A N 1
ATOM 707 C CA . ASN A 1 86 ? 12.417 3.779 -16.740 1.00 96.81 86 ASN A CA 1
ATOM 708 C C . ASN A 1 86 ? 11.159 3.153 -16.100 1.00 96.81 86 ASN A C 1
ATOM 710 O O . ASN A 1 86 ? 10.963 1.941 -16.172 1.00 96.81 86 ASN A O 1
ATOM 714 N N . ALA A 1 87 ? 10.278 3.945 -15.472 1.00 96.75 87 ALA A N 1
ATOM 715 C CA . ALA A 1 87 ? 9.097 3.420 -14.777 1.00 96.75 87 ALA A CA 1
ATOM 716 C C . ALA A 1 87 ? 8.134 2.680 -15.724 1.00 96.75 87 ALA A C 1
ATOM 718 O O . ALA A 1 87 ? 7.474 1.718 -15.326 1.00 96.75 87 ALA A O 1
ATOM 719 N N . ASN A 1 88 ? 8.086 3.091 -16.993 1.00 96.50 88 ASN A N 1
ATOM 720 C CA . ASN A 1 88 ? 7.318 2.423 -18.042 1.00 96.50 88 ASN A CA 1
ATOM 721 C C . ASN A 1 88 ? 7.831 1.014 -18.371 1.00 96.50 88 ASN A C 1
ATOM 723 O O . ASN A 1 88 ? 7.062 0.210 -18.889 1.00 96.50 88 ASN A O 1
ATOM 727 N N . GLU A 1 89 ? 9.096 0.718 -18.083 1.00 96.69 89 GLU A N 1
ATOM 728 C CA . GLU A 1 89 ? 9.713 -0.590 -18.317 1.00 96.69 89 GLU A CA 1
ATOM 729 C C . GLU A 1 89 ? 9.698 -1.432 -17.036 1.00 96.69 89 GLU A C 1
ATOM 731 O O . GLU A 1 89 ? 9.313 -2.601 -17.056 1.00 96.69 89 GLU A O 1
ATOM 736 N N . ASP A 1 90 ? 10.046 -0.826 -15.899 1.00 97.38 90 ASP A N 1
ATOM 737 C CA . ASP A 1 90 ? 10.268 -1.557 -14.649 1.00 97.38 90 ASP A CA 1
ATOM 738 C C . ASP A 1 90 ? 9.007 -1.691 -13.782 1.00 97.38 90 ASP A C 1
ATOM 740 O O . ASP A 1 90 ? 8.874 -2.652 -13.018 1.00 97.38 90 ASP A O 1
ATOM 744 N N . VAL A 1 91 ? 8.077 -0.732 -13.866 1.00 97.38 91 VAL A N 1
ATOM 745 C CA . VAL A 1 91 ? 6.949 -0.615 -12.929 1.00 97.38 91 VAL A CA 1
ATOM 746 C C . VAL A 1 91 ? 5.615 -0.874 -13.608 1.00 97.38 91 VAL A C 1
ATOM 748 O O . VAL A 1 91 ? 4.881 -1.770 -13.190 1.00 97.38 91 VAL A O 1
ATOM 751 N N . PHE A 1 92 ? 5.286 -0.125 -14.660 1.00 97.50 92 PHE A N 1
ATOM 752 C CA . PHE A 1 92 ? 3.965 -0.195 -15.293 1.00 97.50 92 PHE A CA 1
ATOM 753 C C . PHE A 1 92 ? 3.593 -1.578 -15.839 1.00 97.50 92 PHE A C 1
ATOM 755 O O . PHE A 1 92 ? 2.431 -1.948 -15.670 1.00 97.50 92 PHE A O 1
ATOM 762 N N . PRO A 1 93 ? 4.517 -2.407 -16.363 1.00 97.75 93 PRO A N 1
ATOM 763 C CA . PRO A 1 93 ? 4.178 -3.777 -16.739 1.00 97.75 93 PRO A CA 1
ATOM 764 C C . PRO A 1 93 ? 3.713 -4.623 -15.546 1.00 97.75 93 PRO A C 1
ATOM 766 O O . PRO A 1 93 ? 2.804 -5.431 -15.681 1.00 97.75 93 PRO A O 1
ATOM 769 N N . LYS A 1 94 ? 4.264 -4.402 -14.343 1.00 97.31 94 LYS A N 1
ATOM 770 C CA . LYS A 1 94 ?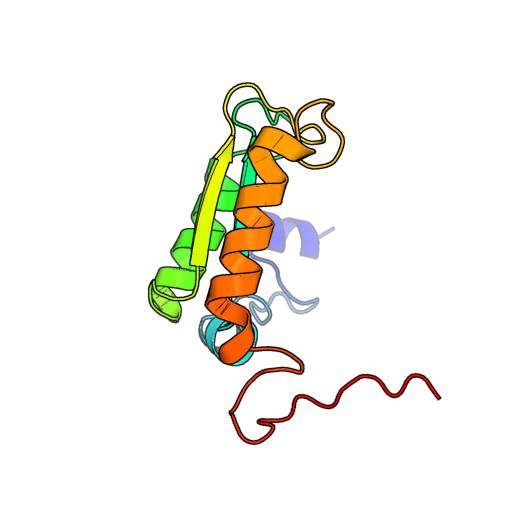 3.820 -5.098 -13.120 1.00 97.31 94 LYS A CA 1
ATOM 771 C C . LYS A 1 94 ? 2.407 -4.677 -12.717 1.00 97.31 94 LYS A C 1
ATOM 773 O O . LYS A 1 94 ? 1.624 -5.507 -12.261 1.00 97.31 94 LYS A O 1
ATOM 778 N N . VAL A 1 95 ? 2.086 -3.393 -12.887 1.00 96.50 95 VAL A N 1
ATOM 779 C CA . VAL A 1 95 ? 0.740 -2.855 -12.633 1.00 96.50 95 VAL A CA 1
ATOM 780 C C . VAL A 1 95 ? -0.258 -3.417 -13.632 1.00 96.50 95 VAL A C 1
ATOM 782 O O . VAL A 1 95 ? -1.304 -3.913 -13.222 1.00 96.50 95 VAL A O 1
ATOM 785 N N . LEU A 1 96 ? 0.085 -3.372 -14.921 1.00 96.56 96 LEU A N 1
ATOM 786 C CA . LEU A 1 96 ? -0.751 -3.886 -15.996 1.00 96.56 96 LEU A CA 1
ATOM 787 C C . LEU A 1 96 ? -1.044 -5.372 -15.798 1.00 96.56 96 LEU A C 1
ATOM 789 O O . LEU A 1 96 ? -2.211 -5.741 -15.789 1.00 96.56 96 LEU A O 1
ATOM 793 N N . ASN A 1 97 ? -0.022 -6.190 -15.528 1.00 96.38 97 ASN A N 1
ATOM 794 C CA . ASN A 1 97 ? -0.208 -7.618 -15.271 1.00 96.38 97 ASN A CA 1
ATOM 795 C C . ASN A 1 97 ? -1.200 -7.863 -14.126 1.00 96.38 97 ASN A C 1
ATOM 797 O O . ASN A 1 97 ? -2.123 -8.653 -14.277 1.00 96.38 97 ASN A O 1
ATOM 801 N N . HIS A 1 98 ? -1.068 -7.152 -12.999 1.00 95.25 98 HIS A N 1
ATOM 802 C CA . HIS A 1 98 ? -1.996 -7.326 -11.879 1.00 95.25 98 HIS A CA 1
ATOM 803 C C . HIS A 1 98 ? -3.428 -6.896 -12.231 1.00 95.25 98 HIS A C 1
ATOM 805 O O . HIS A 1 98 ? -4.387 -7.554 -11.826 1.00 95.25 98 HIS A O 1
ATOM 811 N N . LEU A 1 99 ? -3.589 -5.807 -12.989 1.00 93.62 99 LEU A N 1
ATOM 812 C CA . LEU A 1 99 ? -4.899 -5.372 -13.476 1.00 93.62 99 LEU A CA 1
ATOM 813 C C . LEU A 1 99 ? -5.515 -6.421 -14.408 1.00 93.62 99 LEU A C 1
ATOM 815 O O . LEU A 1 99 ? -6.668 -6.793 -14.218 1.00 93.62 99 LEU A O 1
ATOM 819 N N . GLU A 1 100 ? -4.753 -6.941 -15.369 1.00 93.75 100 GLU A N 1
ATOM 820 C CA . GLU A 1 100 ? -5.219 -7.960 -16.313 1.00 93.75 100 GLU A CA 1
ATOM 821 C C . GLU A 1 100 ? -5.564 -9.284 -15.621 1.00 93.75 100 GLU A C 1
ATOM 823 O O . GLU A 1 100 ? -6.592 -9.891 -15.928 1.00 93.75 100 GLU A O 1
ATOM 828 N N . GLU A 1 101 ? -4.760 -9.719 -14.652 1.00 92.00 101 GLU A N 1
ATOM 829 C CA . GLU A 1 101 ? -5.014 -10.929 -13.865 1.00 92.00 101 GLU A CA 1
ATOM 830 C C . GLU A 1 101 ? -6.286 -10.808 -13.024 1.00 92.00 101 GLU A C 1
ATOM 832 O O . GLU A 1 101 ? -6.990 -11.795 -12.830 1.00 92.00 101 GLU A O 1
ATOM 837 N N . THR A 1 102 ? -6.616 -9.607 -12.542 1.00 92.44 102 THR A N 1
ATOM 838 C CA . THR A 1 102 ? -7.688 -9.411 -11.554 1.00 92.44 102 THR A CA 1
ATOM 839 C C . THR A 1 102 ? -8.939 -8.712 -12.090 1.00 92.44 102 THR A C 1
ATOM 841 O O . THR A 1 102 ? -9.945 -8.642 -11.382 1.00 92.44 102 THR A O 1
ATOM 844 N N . GLN A 1 103 ? -8.945 -8.293 -13.360 1.00 90.31 103 GLN A N 1
ATOM 845 C CA . GLN A 1 103 ? -10.074 -7.614 -14.022 1.00 90.31 103 GLN A CA 1
ATOM 846 C C . GLN A 1 103 ? -11.403 -8.388 -13.969 1.00 90.31 103 GLN A C 1
ATOM 848 O O . GLN A 1 103 ? -12.479 -7.806 -14.087 1.00 90.31 103 GLN A O 1
ATOM 853 N N . HIS A 1 104 ? -11.353 -9.713 -13.824 1.00 88.12 104 HIS A N 1
ATOM 854 C CA . HIS A 1 104 ? -12.542 -10.566 -13.755 1.00 88.12 104 HIS A CA 1
ATOM 855 C C . HIS A 1 104 ? -13.121 -10.669 -12.333 1.00 88.12 104 HIS A C 1
ATOM 857 O O . HIS A 1 104 ? -14.269 -11.084 -12.168 1.00 88.12 104 HIS A O 1
ATOM 863 N N . LEU A 1 105 ? -12.336 -10.295 -11.318 1.00 87.31 105 LEU A N 1
ATOM 864 C CA . LEU A 1 105 ? -12.721 -10.326 -9.909 1.00 87.31 105 LEU A CA 1
ATOM 865 C C . LEU A 1 105 ? -13.405 -9.016 -9.491 1.00 87.31 105 LEU A C 1
ATOM 867 O O . LEU A 1 105 ? -14.349 -9.045 -8.704 1.00 87.31 105 LEU A O 1
ATOM 871 N N . TRP A 1 106 ? -12.929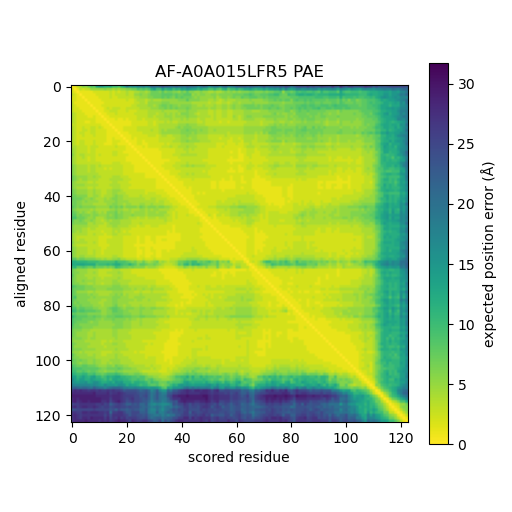 -7.874 -10.009 1.00 82.12 106 TRP A N 1
ATOM 872 C CA . TRP A 1 106 ? -13.368 -6.530 -9.609 1.00 82.12 106 TRP A CA 1
ATOM 873 C C . TRP A 1 106 ? -13.431 -5.554 -10.791 1.00 82.12 106 TRP A C 1
ATOM 875 O O . TRP A 1 106 ? -12.716 -5.706 -11.776 1.00 82.12 106 TRP A O 1
ATOM 885 N N . GLY A 1 107 ? -14.268 -4.520 -10.668 1.00 74.75 107 GLY A N 1
ATOM 886 C CA . GLY A 1 107 ? -14.455 -3.486 -11.693 1.00 74.75 107 GLY A CA 1
ATOM 887 C C . GLY A 1 107 ? -15.580 -3.798 -12.685 1.00 74.75 107 GLY A C 1
ATOM 888 O O . GLY A 1 107 ? -16.388 -4.699 -12.470 1.00 74.75 107 GLY A O 1
ATOM 889 N N . TYR A 1 108 ? -15.647 -3.027 -13.774 1.00 75.06 108 TYR A N 1
ATOM 890 C CA . TYR A 1 108 ? -16.733 -3.100 -14.766 1.00 75.06 108 TYR A CA 1
ATOM 891 C C . TYR A 1 108 ? -16.830 -4.440 -15.502 1.00 75.06 108 TYR A C 1
ATOM 893 O O . TYR A 1 108 ? -17.882 -4.789 -16.028 1.00 75.06 108 TYR A O 1
ATOM 901 N N . THR A 1 109 ? -15.731 -5.184 -15.542 1.00 77.88 109 THR A N 1
ATOM 902 C CA . THR A 1 109 ? -15.598 -6.471 -16.228 1.00 77.88 109 THR A CA 1
ATOM 903 C C . THR A 1 109 ? -15.816 -7.673 -15.306 1.00 77.88 109 THR A C 1
ATOM 905 O O . THR A 1 109 ? -15.745 -8.812 -15.769 1.00 77.88 109 THR A O 1
ATOM 908 N N . ALA A 1 110 ? -16.083 -7.451 -14.013 1.00 79.00 110 ALA A N 1
ATOM 909 C CA . ALA A 1 110 ? -16.277 -8.532 -13.056 1.00 79.00 110 ALA A CA 1
ATOM 910 C C . ALA A 1 110 ? -17.574 -9.308 -13.333 1.00 79.00 110 ALA A C 1
ATOM 912 O O . ALA A 1 110 ? -18.642 -8.725 -13.500 1.00 79.00 110 ALA A O 1
ATOM 913 N N . GLN A 1 111 ? -17.499 -10.641 -13.329 1.00 66.94 111 GLN A N 1
ATOM 914 C CA . GLN A 1 111 ? -18.645 -11.516 -13.633 1.00 66.94 111 GLN A CA 1
ATOM 915 C C . GLN A 1 111 ? -19.579 -11.761 -12.428 1.00 66.94 111 GLN A C 1
ATOM 917 O O . GLN A 1 111 ? -20.467 -12.614 -12.484 1.00 66.94 111 GLN A O 1
ATOM 922 N N . HIS A 1 112 ? -19.401 -11.031 -11.325 1.00 58.94 112 HIS A N 1
ATOM 923 C CA . HIS A 1 112 ? -20.240 -11.155 -10.134 1.00 58.94 112 HIS A CA 1
ATOM 924 C C . HIS A 1 112 ? -21.474 -10.242 -10.219 1.00 58.94 112 HIS A C 1
ATOM 926 O O . HIS A 1 112 ? -21.360 -9.112 -10.697 1.00 58.94 112 HIS A O 1
ATOM 932 N N . PRO A 1 113 ? -22.654 -10.677 -9.721 1.00 48.19 113 PRO A N 1
ATOM 933 C CA . PRO A 1 113 ? -23.785 -9.774 -9.567 1.00 48.19 113 PRO A CA 1
ATOM 934 C C . PRO A 1 113 ? -23.336 -8.640 -8.648 1.00 48.19 113 PRO A C 1
ATOM 936 O O . PRO A 1 113 ? -22.738 -8.892 -7.603 1.00 48.19 113 PRO A O 1
ATOM 939 N N . SER A 1 114 ? -23.570 -7.405 -9.079 1.00 52.00 114 SER A N 1
ATOM 940 C CA . SER A 1 114 ? -23.197 -6.171 -8.395 1.00 52.00 114 SER A CA 1
ATOM 941 C C . SER A 1 114 ? -23.498 -6.243 -6.892 1.00 52.00 114 SER A C 1
ATOM 943 O O . SER A 1 114 ? -24.606 -5.924 -6.458 1.00 52.00 114 SER A O 1
ATOM 945 N N . ASN A 1 115 ? -22.513 -6.625 -6.075 1.00 46.72 115 ASN A N 1
ATOM 946 C CA . ASN A 1 115 ? -22.569 -6.498 -4.618 1.00 46.72 115 ASN A CA 1
ATOM 947 C C . ASN A 1 115 ? -22.350 -5.022 -4.251 1.00 46.72 115 ASN A C 1
ATOM 949 O O . ASN A 1 115 ? -21.377 -4.653 -3.601 1.00 46.72 115 ASN A O 1
ATOM 953 N N . GLY A 1 116 ? -23.246 -4.159 -4.732 1.00 53.25 116 GLY A N 1
ATOM 954 C CA . GLY A 1 116 ? -23.279 -2.738 -4.400 1.00 53.25 116 GLY A CA 1
ATOM 955 C C . GLY A 1 116 ? -22.278 -1.844 -5.135 1.00 53.25 116 GLY A C 1
ATOM 956 O O . GLY A 1 116 ? -22.263 -0.650 -4.852 1.00 53.25 116 GLY A O 1
ATOM 957 N N . PHE A 1 117 ? -21.477 -2.352 -6.081 1.00 55.12 117 PHE A N 1
ATOM 958 C CA . PHE A 1 117 ? -20.719 -1.472 -6.976 1.00 55.12 117 PHE A CA 1
ATOM 959 C C . PHE A 1 117 ? -21.667 -0.900 -8.035 1.00 55.12 117 PHE A C 1
ATOM 961 O O . PHE A 1 117 ? -22.053 -1.587 -8.979 1.00 55.12 117 PHE A O 1
ATOM 968 N N . GLN A 1 118 ? -22.083 0.346 -7.829 1.00 55.88 118 GLN A N 1
ATOM 969 C CA . GLN A 1 118 ? -22.707 1.167 -8.858 1.00 55.88 118 GLN A CA 1
ATOM 970 C C . GLN A 1 118 ? -21.572 1.927 -9.559 1.00 55.88 118 GLN A C 1
ATOM 972 O O . GLN A 1 118 ? -20.854 2.664 -8.877 1.00 55.88 118 GLN A O 1
ATOM 977 N N . PRO A 1 119 ? -21.366 1.731 -10.875 1.00 56.19 119 PRO A N 1
ATOM 978 C CA . PRO A 1 119 ? -20.574 2.644 -11.692 1.00 56.19 119 PRO A CA 1
ATOM 979 C C . PRO A 1 119 ? -20.938 4.095 -11.380 1.00 56.19 119 PRO A C 1
ATOM 981 O O . PRO A 1 119 ? -22.115 4.390 -11.168 1.00 56.19 119 PRO A O 1
ATOM 984 N N . PHE A 1 120 ? -19.955 4.993 -11.357 1.00 58.66 120 PHE A N 1
ATOM 985 C CA . PHE A 1 120 ? -20.274 6.416 -11.379 1.00 58.66 120 PHE A CA 1
ATOM 986 C C . PHE A 1 120 ? -21.008 6.716 -12.693 1.00 58.66 120 PHE A C 1
ATOM 988 O O . PHE A 1 120 ? -20.564 6.295 -13.761 1.00 58.66 120 PHE A O 1
ATOM 995 N N . ASP A 1 121 ? -22.173 7.351 -12.583 1.00 56.25 121 ASP A N 1
ATOM 996 C CA . ASP A 1 121 ? -22.951 7.824 -13.723 1.00 56.25 121 ASP A CA 1
ATOM 997 C C . ASP A 1 121 ? -22.259 9.075 -14.275 1.00 56.25 121 ASP A C 1
ATOM 999 O O . ASP A 1 121 ? -22.248 10.115 -13.616 1.00 56.25 121 ASP A O 1
ATOM 1003 N N . ASP A 1 122 ? -21.625 8.953 -15.441 1.00 54.59 122 ASP A N 1
ATOM 1004 C CA . ASP A 1 122 ? -20.924 10.050 -16.124 1.00 54.59 122 ASP A CA 1
ATOM 1005 C C . ASP A 1 122 ? -21.880 10.894 -17.006 1.00 54.59 122 ASP A C 1
ATOM 1007 O O . ASP A 1 122 ? -21.449 11.501 -17.990 1.00 54.59 122 ASP A O 1
ATOM 1011 N N . SER A 1 123 ? -23.185 10.913 -16.692 1.00 52.66 123 SER A N 1
ATOM 1012 C CA . SER A 1 123 ? -24.203 11.722 -17.387 1.00 52.66 123 SER A CA 1
ATOM 1013 C C . SER A 1 123 ? -24.154 13.210 -17.043 1.00 52.66 123 SER A C 1
ATOM 1015 O O . SER A 1 123 ? -24.109 13.526 -15.830 1.00 52.66 123 SER A O 1
#

Foldseek 3Di:
DVQVVLCVVVVADADPVSDRDDPDLVCLQVPVLAADEAEEEPAAPPDDPVVSVVVLVSSCVSRNNDRYHYYYHYPDYDCCCPPNPCVVPGHVVVVVVSCVVRVCVDDPNDPDDPPPDDPDDPD

Radius of gyration: 17.57 Å; Cα contacts (8 Å, |Δi|>4): 132; chains: 1; bounding box: 42×33×42 Å

Secondary structure (DSSP, 8-state):
-HHHHHHHHHTS---TTS---SS-HHHHHHHS-S-EEEEEETT-SSS-HHHHHHHHHHHHHHH-STTEEEEEETT--TTHHHH-TTHHHHTHHHHHHHHHHHTTTSSTT--S--SS-------

pLDDT: mean 89.28, std 12.8, range [46.72, 97.75]

Solvent-accessible surface area (backbone atoms only — not comparable to full-atom values): 7643 Å² total; per-residue (Å²): 114,72,62,60,55,51,29,65,74,65,75,42,72,50,50,96,89,67,44,78,75,63,90,36,70,65,46,43,50,76,72,57,68,58,77,43,82,45,76,48,28,77,55,22,84,85,58,60,67,68,58,59,50,50,54,56,51,53,49,32,74,69,64,46,62,89,47,56,49,80,44,77,38,83,90,19,33,72,58,29,67,75,74,30,95,57,18,75,73,75,35,47,55,61,52,49,51,53,48,68,75,40,34,57,76,47,71,96,66,25,82,63,82,70,85,75,71,72,78,83,79,89,123

InterPro domains:
  IPR029058 Alpha/Beta hydrolase fold [G3DSA:3.40.50.1820] (1-103)
  IPR029058 Alpha/Beta hydrolase fold [SSF53474] (31-100)
  IPR052542 Cholesterol Oxidase Enzyme [PTHR47470] (1-103)